Protein AF-A0A1F6HP01-F1 (afdb_monomer_lite)

Radius of gyration: 19.97 Å; chains: 1; bounding box: 34×18×65 Å

Secondary structure (DSSP, 8-state):
-HHHHHHHHHHHHHHH-HHHHHHHHHHHHHHHHHHHHHHHHHHHHHHHHH-TT----HHHHHHHHHHHHHHHHHHHHHHH--

Foldseek 3Di:
DVVVVVVVVVVVVCVVPVVNVVLVVVLVVLVVQLVVLVVVLVVLVVCVVVPVPDNDPVVVNVVSVVSNVVSVVVNVCSVVVD

pLDDT: mean 81.1, std 10.19, range [54.19, 93.69]

Sequence (82 aa):
MELNNYYLATFLEILSNQNLLAKLFLIMSISMFLIFTIVVSRQIIVMNKLVNEINFSPIFKFFAYLSIILSALLLVSVVLKS

Structure (mmCIF, N/CA/C/O backbone):
data_AF-A0A1F6HP01-F1
#
_entry.id   AF-A0A1F6HP01-F1
#
loop_
_atom_site.group_PDB
_atom_site.id
_atom_site.type_symbol
_atom_site.label_atom_id
_atom_site.label_alt_id
_atom_site.label_comp_id
_atom_site.label_asym_id
_atom_site.label_entity_id
_atom_site.label_seq_id
_atom_site.pdbx_PDB_ins_code
_atom_site.Cartn_x
_atom_site.Cartn_y
_atom_site.Cartn_z
_atom_site.occupancy
_atom_site.B_iso_or_equiv
_atom_site.auth_seq_id
_atom_site.auth_comp_id
_atom_site.auth_asym_id
_atom_site.auth_atom_id
_atom_site.pdbx_PDB_model_num
ATOM 1 N N . MET A 1 1 ? 1.564 -8.140 -41.342 1.00 59.72 1 MET A N 1
ATOM 2 C CA . MET A 1 1 ? 2.652 -8.990 -40.804 1.00 59.72 1 MET A CA 1
ATOM 3 C C . MET A 1 1 ? 3.646 -8.175 -39.976 1.00 59.72 1 MET A C 1
ATOM 5 O O . MET A 1 1 ? 4.057 -8.644 -38.928 1.00 59.72 1 MET A O 1
ATOM 9 N N . GLU A 1 2 ? 3.949 -6.932 -40.365 1.00 60.75 2 GLU A N 1
ATOM 10 C CA . GLU A 1 2 ? 4.874 -6.037 -39.642 1.00 60.75 2 GLU A CA 1
ATOM 11 C C . GLU A 1 2 ? 4.394 -5.595 -38.250 1.00 60.75 2 GLU A C 1
ATOM 13 O O . GLU A 1 2 ? 5.194 -5.523 -37.324 1.00 60.75 2 GLU A O 1
ATOM 18 N N . LEU A 1 3 ? 3.084 -5.384 -38.062 1.00 63.06 3 LEU A N 1
ATOM 19 C CA . LEU A 1 3 ? 2.524 -4.967 -36.769 1.00 63.06 3 LEU A CA 1
ATOM 20 C C . LEU A 1 3 ? 2.776 -6.002 -35.655 1.00 63.06 3 LEU A C 1
ATOM 22 O O . LEU A 1 3 ? 3.084 -5.640 -34.526 1.00 63.06 3 LEU A O 1
ATOM 26 N N . ASN A 1 4 ? 2.698 -7.296 -35.984 1.00 69.94 4 ASN A N 1
ATOM 27 C CA . ASN A 1 4 ? 2.947 -8.371 -35.022 1.00 69.94 4 ASN A CA 1
ATOM 28 C C . ASN A 1 4 ? 4.438 -8.455 -34.651 1.00 69.94 4 ASN A C 1
ATOM 30 O O . ASN A 1 4 ? 4.775 -8.686 -33.495 1.00 69.94 4 ASN A O 1
ATOM 34 N N . ASN A 1 5 ? 5.325 -8.183 -35.616 1.00 73.94 5 ASN A N 1
ATOM 35 C CA . ASN A 1 5 ? 6.769 -8.109 -35.387 1.00 73.94 5 ASN A CA 1
ATOM 36 C C . ASN A 1 5 ? 7.153 -6.907 -34.514 1.00 73.94 5 ASN A C 1
ATOM 38 O O . ASN A 1 5 ? 8.081 -7.020 -33.721 1.00 73.94 5 ASN A O 1
ATOM 42 N N . TYR A 1 6 ? 6.426 -5.790 -34.612 1.00 76.19 6 TYR A N 1
ATOM 43 C CA . TYR A 1 6 ? 6.646 -4.618 -33.764 1.00 76.19 6 TYR A CA 1
ATOM 44 C C . TYR A 1 6 ? 6.343 -4.921 -32.291 1.00 76.19 6 TYR A C 1
ATOM 46 O O . TYR A 1 6 ? 7.216 -4.750 -31.448 1.00 76.19 6 TYR A O 1
ATOM 54 N N . TYR A 1 7 ? 5.161 -5.470 -31.982 1.00 75.94 7 TYR A N 1
ATOM 55 C CA . TYR A 1 7 ? 4.817 -5.848 -30.604 1.00 75.94 7 TYR A CA 1
ATOM 56 C C . TYR A 1 7 ? 5.776 -6.894 -30.024 1.00 75.94 7 TYR A C 1
ATOM 58 O O . TYR A 1 7 ? 6.160 -6.788 -28.861 1.00 75.94 7 TYR A O 1
ATOM 66 N N . LEU A 1 8 ? 6.195 -7.875 -30.829 1.00 75.25 8 LEU A N 1
ATOM 67 C CA . LEU A 1 8 ? 7.177 -8.881 -30.416 1.00 75.25 8 LEU A CA 1
ATOM 68 C C . LEU A 1 8 ? 8.547 -8.262 -30.117 1.00 75.25 8 LEU A C 1
ATOM 70 O O . LEU A 1 8 ? 9.153 -8.604 -29.106 1.00 75.25 8 LEU A O 1
ATOM 74 N N . ALA A 1 9 ? 9.017 -7.335 -30.955 1.00 75.50 9 ALA A N 1
ATOM 75 C CA . ALA A 1 9 ? 10.283 -6.640 -30.749 1.00 75.50 9 ALA A CA 1
ATOM 76 C C . ALA A 1 9 ? 10.256 -5.776 -29.480 1.00 75.50 9 ALA A C 1
ATOM 78 O O . ALA A 1 9 ? 11.169 -5.874 -28.665 1.00 75.50 9 ALA A O 1
ATOM 79 N N . THR A 1 10 ? 9.182 -5.013 -29.253 1.00 71.19 10 THR A N 1
ATOM 80 C CA . THR A 1 10 ? 9.023 -4.211 -28.029 1.00 71.19 10 THR A CA 1
ATOM 81 C C . THR A 1 10 ? 8.931 -5.096 -26.785 1.00 71.19 10 THR A C 1
ATOM 83 O O . THR A 1 10 ? 9.515 -4.784 -25.751 1.00 71.19 10 THR A O 1
ATOM 86 N N . PHE A 1 11 ? 8.232 -6.231 -26.871 1.00 71.38 11 PHE A N 1
ATOM 87 C CA . PHE A 1 11 ? 8.129 -7.172 -25.758 1.00 71.38 11 PHE A CA 1
ATOM 88 C C . PHE A 1 11 ? 9.484 -7.811 -25.424 1.00 71.38 11 PHE A C 1
ATOM 90 O O . PHE A 1 11 ? 9.838 -7.916 -24.251 1.00 71.38 11 PHE A O 1
ATOM 97 N N . LEU A 1 12 ? 10.269 -8.184 -26.439 1.00 74.31 12 LEU A N 1
ATOM 98 C CA . LEU A 1 12 ? 11.620 -8.725 -26.271 1.00 74.31 12 LEU A CA 1
ATOM 99 C C . LEU A 1 12 ? 12.603 -7.689 -25.714 1.00 74.31 12 LEU A C 1
ATOM 101 O O . LEU A 1 12 ? 13.438 -8.038 -24.886 1.00 74.31 12 LEU A O 1
ATOM 105 N N . GLU A 1 13 ? 12.483 -6.424 -26.112 1.00 73.50 13 GLU A N 1
ATOM 106 C CA . GLU A 1 13 ? 13.308 -5.320 -25.607 1.00 73.50 13 GLU A CA 1
ATOM 107 C C . GLU A 1 13 ? 13.007 -5.009 -24.128 1.00 73.50 13 GLU A C 1
ATOM 109 O O . GLU A 1 13 ? 13.916 -4.809 -23.319 1.00 73.50 13 GLU A O 1
ATOM 114 N N . ILE A 1 14 ? 11.73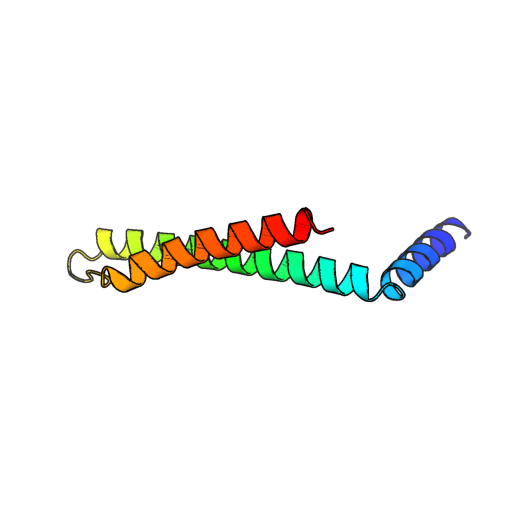2 -5.068 -23.728 1.00 67.62 14 ILE A N 1
ATOM 115 C CA . ILE A 1 14 ? 11.333 -4.978 -22.316 1.00 67.62 14 ILE A CA 1
ATOM 116 C C . ILE A 1 14 ? 11.876 -6.176 -21.522 1.00 67.62 14 ILE A C 1
ATOM 118 O O . ILE A 1 14 ? 12.345 -6.002 -20.397 1.00 67.62 14 ILE A O 1
ATOM 122 N N . LEU A 1 15 ? 11.850 -7.382 -22.102 1.00 69.25 15 LEU A N 1
ATOM 123 C CA . LEU A 1 15 ? 12.364 -8.595 -21.459 1.00 69.25 15 LEU A CA 1
ATOM 124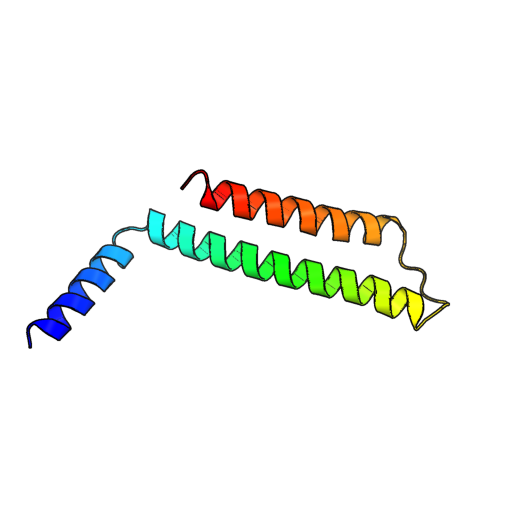 C C . LEU A 1 15 ? 13.893 -8.596 -21.335 1.00 69.25 15 LEU A C 1
ATOM 126 O O . LEU A 1 15 ? 14.432 -9.147 -20.375 1.00 69.25 15 LEU A O 1
ATOM 130 N N . SER A 1 16 ? 14.598 -7.965 -22.279 1.00 75.38 16 SER A N 1
ATOM 131 C CA . SER A 1 16 ? 16.053 -7.823 -22.211 1.00 75.38 16 SER A CA 1
ATOM 132 C C . SER A 1 16 ? 16.474 -6.797 -21.157 1.00 75.38 16 SER A C 1
ATOM 134 O O . SER A 1 16 ? 17.576 -6.893 -20.613 1.00 75.38 16 SER A O 1
ATOM 136 N N . ASN A 1 17 ? 15.606 -5.837 -20.822 1.00 80.19 17 ASN A N 1
ATOM 137 C CA . ASN A 1 17 ? 15.860 -4.857 -19.774 1.00 80.19 17 ASN A CA 1
ATOM 138 C C . ASN A 1 17 ? 15.471 -5.395 -18.387 1.00 80.19 17 ASN A C 1
ATOM 140 O O . ASN A 1 17 ? 14.454 -5.023 -17.794 1.00 80.19 17 ASN A O 1
ATOM 144 N N . GLN A 1 18 ? 16.337 -6.253 -17.842 1.00 80.62 18 GLN A N 1
ATOM 145 C CA . GLN A 1 18 ? 16.163 -6.873 -16.523 1.00 80.62 18 GLN A CA 1
ATOM 146 C C . GLN A 1 18 ? 15.933 -5.851 -15.395 1.00 80.62 18 GLN A C 1
ATOM 148 O O . GLN A 1 18 ? 15.180 -6.133 -14.465 1.00 80.62 18 GLN A O 1
ATOM 153 N N . ASN A 1 19 ? 16.516 -4.650 -15.487 1.00 82.81 19 ASN A N 1
ATOM 154 C CA . ASN A 1 19 ? 16.330 -3.590 -14.491 1.00 82.81 19 ASN A CA 1
ATOM 155 C C . ASN A 1 19 ? 14.901 -3.035 -14.494 1.00 82.81 19 ASN A C 1
ATOM 157 O O . ASN A 1 19 ? 14.307 -2.842 -13.432 1.00 82.81 19 ASN A O 1
ATOM 161 N N . LEU A 1 20 ? 14.335 -2.792 -15.679 1.00 83.06 20 LEU A N 1
ATOM 162 C CA . LEU A 1 20 ? 12.962 -2.305 -15.823 1.00 83.06 20 LEU A CA 1
ATOM 163 C C . LEU A 1 20 ? 11.967 -3.371 -15.348 1.00 83.06 20 LEU A C 1
ATOM 165 O O . LEU A 1 20 ? 11.026 -3.066 -14.614 1.00 83.06 20 LEU A O 1
ATOM 169 N N . LEU A 1 21 ? 12.232 -4.634 -15.679 1.00 85.44 21 LEU A N 1
ATOM 170 C CA . LEU A 1 21 ? 11.405 -5.771 -15.285 1.00 85.44 21 LEU A CA 1
ATOM 171 C C . LEU A 1 21 ? 11.436 -6.010 -13.764 1.00 85.44 21 LEU A C 1
ATOM 173 O O . LEU A 1 21 ? 10.382 -6.135 -13.138 1.00 85.44 21 LEU A O 1
ATOM 177 N N . ALA A 1 22 ? 12.620 -5.966 -13.143 1.00 86.19 22 ALA A N 1
ATOM 178 C CA . ALA A 1 22 ? 12.775 -6.047 -11.689 1.00 86.19 22 ALA A CA 1
ATOM 179 C C . ALA A 1 22 ? 12.050 -4.901 -10.969 1.00 86.19 22 ALA A C 1
ATOM 181 O O . ALA A 1 22 ? 11.411 -5.109 -9.939 1.00 86.19 22 ALA A O 1
ATOM 182 N N . LYS A 1 23 ? 12.094 -3.691 -11.532 1.00 85.88 23 LYS A N 1
ATOM 183 C CA . LYS A 1 23 ? 11.412 -2.516 -10.984 1.00 85.88 23 LYS A CA 1
ATOM 184 C C . LYS A 1 23 ? 9.894 -2.630 -11.066 1.00 85.88 23 LYS A C 1
ATOM 186 O O . LYS A 1 23 ? 9.221 -2.354 -10.077 1.00 85.88 23 LYS A O 1
ATOM 191 N N . LEU A 1 24 ? 9.351 -3.074 -12.201 1.00 87.88 24 LEU A N 1
ATOM 192 C CA . LEU A 1 24 ? 7.916 -3.338 -12.342 1.00 87.88 24 LEU A CA 1
ATOM 193 C C . LEU A 1 24 ? 7.446 -4.396 -11.340 1.00 87.88 24 LEU A C 1
ATOM 195 O O . LEU A 1 24 ? 6.441 -4.196 -10.655 1.00 87.88 24 LEU A O 1
ATOM 199 N N . PHE A 1 25 ? 8.208 -5.480 -11.196 1.00 89.56 25 PHE A N 1
ATOM 200 C CA . PHE A 1 25 ? 7.920 -6.521 -10.215 1.00 89.56 25 PHE A CA 1
ATOM 201 C C . PHE A 1 25 ? 7.943 -5.984 -8.777 1.00 89.56 25 PHE A C 1
ATOM 203 O O . PHE A 1 25 ? 7.064 -6.298 -7.970 1.00 89.56 25 PHE A O 1
ATOM 210 N N . LEU A 1 26 ? 8.914 -5.127 -8.459 1.00 89.81 26 LEU A N 1
ATOM 211 C CA . LEU A 1 26 ? 9.053 -4.506 -7.146 1.00 89.81 26 LEU A CA 1
ATOM 212 C C . LEU A 1 26 ? 7.894 -3.541 -6.843 1.00 89.81 26 LEU A C 1
ATOM 214 O O . LEU A 1 26 ? 7.333 -3.594 -5.751 1.00 89.81 26 LEU A O 1
ATOM 218 N N . ILE A 1 27 ? 7.465 -2.730 -7.816 1.00 92.19 27 ILE A N 1
ATOM 219 C CA . ILE A 1 27 ? 6.283 -1.859 -7.686 1.00 92.19 27 ILE A CA 1
ATOM 220 C C . ILE A 1 27 ? 5.019 -2.691 -7.448 1.00 92.19 27 ILE A C 1
ATOM 222 O O . ILE A 1 27 ? 4.254 -2.380 -6.531 1.00 92.19 27 ILE A O 1
ATOM 226 N N . MET A 1 28 ? 4.803 -3.762 -8.224 1.00 91.94 28 MET A N 1
ATOM 227 C CA . MET A 1 28 ? 3.656 -4.656 -8.018 1.00 91.94 28 MET A CA 1
ATOM 228 C C . MET A 1 28 ? 3.682 -5.292 -6.626 1.00 91.94 28 MET A C 1
ATOM 230 O O . MET A 1 28 ? 2.666 -5.288 -5.932 1.00 91.94 28 MET A O 1
ATOM 234 N N . SER A 1 29 ? 4.845 -5.777 -6.191 1.00 91.19 29 SER A N 1
ATOM 235 C CA . SER A 1 29 ? 5.016 -6.424 -4.886 1.00 91.19 29 SER A CA 1
ATOM 236 C C . SER A 1 29 ? 4.729 -5.462 -3.730 1.00 91.19 29 SER A C 1
ATOM 238 O O . SER A 1 29 ? 3.966 -5.797 -2.824 1.00 91.19 29 SER A O 1
ATOM 240 N N . ILE A 1 30 ? 5.275 -4.240 -3.775 1.00 91.56 30 ILE A N 1
ATOM 241 C CA . ILE A 1 30 ? 5.039 -3.224 -2.736 1.00 91.56 30 ILE A CA 1
ATOM 242 C C . ILE A 1 30 ? 3.571 -2.789 -2.729 1.00 91.56 30 ILE A C 1
ATOM 244 O O . ILE A 1 30 ? 2.984 -2.651 -1.659 1.00 91.56 30 ILE A O 1
ATOM 248 N N . SER A 1 31 ? 2.954 -2.625 -3.902 1.00 92.75 31 SER A N 1
ATOM 249 C CA . SER A 1 31 ? 1.532 -2.270 -4.009 1.00 92.75 31 SER A CA 1
ATOM 250 C C . SER A 1 31 ? 0.638 -3.337 -3.377 1.00 92.75 31 SER A C 1
ATOM 252 O O . SER A 1 31 ? -0.263 -3.022 -2.600 1.00 92.75 31 SER A O 1
ATOM 254 N N . MET A 1 32 ? 0.911 -4.613 -3.662 1.00 93.69 32 MET A N 1
ATOM 255 C CA . MET A 1 32 ? 0.167 -5.735 -3.091 1.00 93.69 32 MET A CA 1
ATOM 256 C C . MET A 1 32 ? 0.355 -5.817 -1.571 1.00 93.69 32 MET A C 1
ATOM 258 O O . MET A 1 32 ? -0.615 -6.012 -0.837 1.00 93.69 32 MET A O 1
ATOM 262 N N . PHE A 1 33 ? 1.579 -5.592 -1.088 1.00 91.88 33 PHE A N 1
ATOM 263 C CA . PHE A 1 33 ? 1.877 -5.532 0.341 1.00 91.88 33 PHE A CA 1
ATOM 264 C C . PHE A 1 33 ? 1.166 -4.367 1.049 1.00 91.88 33 PHE A C 1
ATOM 266 O O . PHE A 1 33 ? 0.647 -4.542 2.153 1.00 91.88 33 PHE A O 1
ATOM 273 N N . LEU A 1 34 ? 1.089 -3.195 0.414 1.00 91.00 34 LEU A N 1
ATOM 274 C CA . LEU A 1 34 ? 0.381 -2.024 0.936 1.00 91.00 34 LEU A CA 1
ATOM 275 C C . LEU A 1 34 ? -1.128 -2.288 1.057 1.00 91.00 34 LEU A C 1
ATOM 277 O O . LEU A 1 34 ? -1.727 -2.022 2.097 1.00 91.00 34 LEU A O 1
ATOM 281 N N . ILE A 1 35 ? -1.742 -2.893 0.036 1.00 92.44 35 ILE A N 1
ATOM 282 C CA . ILE A 1 35 ? -3.152 -3.312 0.093 1.00 92.44 35 ILE A CA 1
ATOM 283 C C . ILE A 1 35 ? -3.365 -4.318 1.230 1.00 92.44 35 ILE A C 1
ATOM 285 O O . ILE A 1 35 ? -4.289 -4.160 2.029 1.00 92.4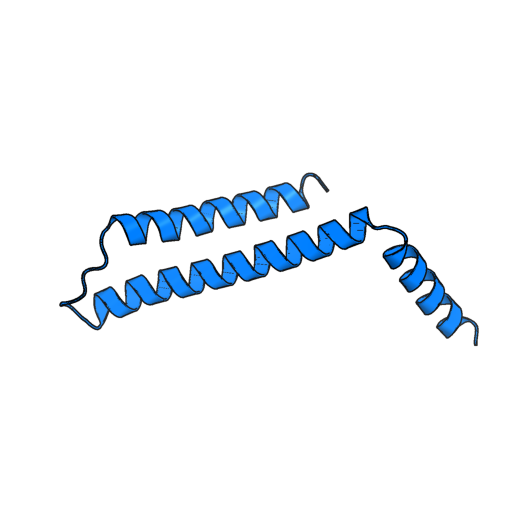4 35 ILE A O 1
ATOM 289 N N . PHE A 1 36 ? -2.492 -5.322 1.340 1.00 90.81 36 PHE A N 1
ATOM 290 C CA . PHE A 1 36 ? -2.556 -6.322 2.404 1.00 90.81 36 PHE A CA 1
ATOM 291 C C . PHE A 1 36 ? -2.502 -5.680 3.799 1.00 90.81 36 PHE A C 1
ATOM 293 O O . PHE A 1 36 ? -3.355 -5.953 4.643 1.00 90.81 36 PHE A O 1
ATOM 300 N N . THR A 1 37 ? -1.556 -4.771 4.036 1.00 89.38 37 THR A N 1
ATOM 301 C CA . THR A 1 37 ? -1.408 -4.089 5.334 1.00 89.38 37 THR A CA 1
ATOM 302 C C . THR A 1 37 ? -2.578 -3.166 5.664 1.00 89.38 37 THR A C 1
ATOM 304 O O . THR A 1 37 ? -2.996 -3.107 6.824 1.00 89.38 37 THR A O 1
ATOM 307 N N . ILE A 1 38 ? -3.178 -2.507 4.669 1.00 90.25 38 ILE A N 1
ATOM 308 C CA . ILE A 1 38 ? -4.419 -1.738 4.851 1.00 90.25 38 ILE A CA 1
ATOM 309 C C . ILE A 1 38 ? -5.572 -2.655 5.274 1.00 90.25 38 ILE A C 1
ATOM 311 O O . ILE A 1 38 ? -6.294 -2.338 6.224 1.00 90.25 38 ILE A O 1
ATOM 315 N N . VAL A 1 39 ? -5.741 -3.801 4.605 1.00 91.12 39 VAL A N 1
ATOM 316 C CA . VAL A 1 39 ? -6.792 -4.776 4.937 1.00 91.12 39 VAL 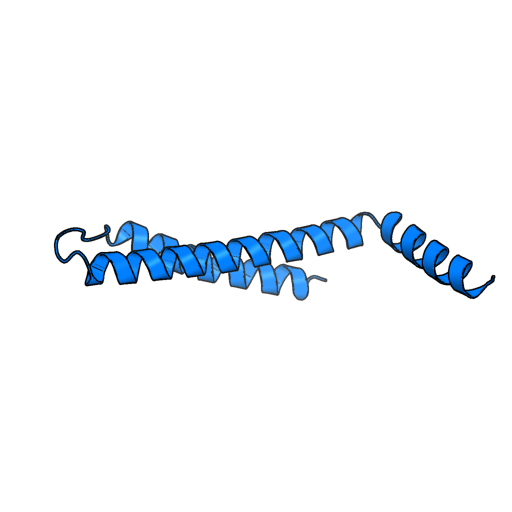A CA 1
ATOM 317 C C . VAL A 1 39 ? -6.614 -5.300 6.361 1.00 91.12 39 VAL A C 1
ATOM 319 O O . VAL A 1 39 ? -7.572 -5.272 7.133 1.00 91.12 39 VAL A O 1
ATOM 322 N N . VAL A 1 40 ? -5.395 -5.695 6.740 1.00 87.56 40 VAL A N 1
ATOM 323 C CA . VAL A 1 40 ? -5.078 -6.166 8.099 1.00 87.56 40 VAL A CA 1
ATOM 324 C C . VAL A 1 40 ? -5.364 -5.080 9.136 1.00 87.56 40 VAL A C 1
ATOM 326 O O . VAL A 1 40 ? -6.032 -5.340 10.136 1.00 87.56 40 VAL A O 1
ATOM 329 N N . SER A 1 41 ? -4.944 -3.839 8.884 1.00 87.19 41 SER A N 1
ATOM 330 C CA . SER A 1 41 ? -5.209 -2.713 9.790 1.00 87.19 41 SER A CA 1
ATOM 331 C C . SER A 1 41 ? -6.708 -2.491 9.992 1.00 87.19 41 SER A C 1
ATOM 333 O O . SER A 1 41 ? -7.176 -2.301 11.117 1.00 87.19 41 SER A O 1
ATOM 335 N N . ARG A 1 42 ? -7.492 -2.573 8.911 1.00 87.00 42 ARG A N 1
ATOM 336 C CA . ARG A 1 42 ? -8.951 -2.447 8.974 1.00 87.00 42 ARG A CA 1
ATOM 337 C C . ARG A 1 42 ? -9.586 -3.610 9.733 1.00 87.00 42 ARG A C 1
ATOM 339 O O . ARG A 1 42 ? -10.492 -3.371 10.528 1.00 87.00 42 ARG A O 1
ATOM 346 N N . GLN A 1 43 ? -9.106 -4.837 9.537 1.00 86.50 43 GLN A N 1
ATOM 347 C CA . GLN A 1 43 ? -9.575 -6.011 10.276 1.00 86.50 43 GLN A CA 1
ATOM 348 C C . GLN A 1 43 ? -9.308 -5.879 11.776 1.00 86.50 43 GLN A C 1
ATOM 350 O O . GLN A 1 43 ? -10.223 -6.114 12.557 1.00 86.50 43 GLN A O 1
ATOM 355 N N . ILE A 1 44 ? -8.124 -5.408 12.184 1.00 83.06 44 ILE A N 1
ATOM 356 C CA . ILE A 1 44 ? -7.805 -5.155 13.598 1.00 83.06 44 ILE A CA 1
ATOM 357 C C . ILE A 1 44 ? -8.818 -4.181 14.214 1.00 83.06 44 ILE A C 1
ATOM 359 O O . ILE A 1 44 ? -9.336 -4.435 15.298 1.00 83.06 44 ILE A O 1
ATOM 363 N N . ILE A 1 45 ? -9.149 -3.083 13.524 1.00 81.44 45 ILE A N 1
ATOM 364 C CA . ILE A 1 45 ? -10.127 -2.096 14.014 1.00 81.44 45 ILE A CA 1
ATOM 365 C C . ILE A 1 45 ? -11.531 -2.702 14.099 1.00 81.44 45 ILE A C 1
ATOM 367 O O . ILE A 1 45 ? -12.234 -2.487 15.084 1.00 81.44 45 ILE A O 1
ATOM 371 N N . VAL A 1 46 ? -11.954 -3.431 13.064 1.00 82.50 46 VAL A N 1
ATOM 372 C CA . VAL A 1 46 ? -13.289 -4.040 12.997 1.00 82.50 46 VAL A CA 1
ATOM 373 C C . VAL A 1 46 ? -13.447 -5.111 14.074 1.00 82.50 46 VAL A C 1
ATOM 375 O O . VAL A 1 46 ? -14.437 -5.087 14.797 1.00 82.50 46 VAL A O 1
ATOM 378 N N . MET A 1 47 ? -12.463 -5.992 14.252 1.00 79.69 47 MET A N 1
ATOM 379 C CA . MET A 1 47 ? -12.488 -7.018 15.296 1.00 79.69 47 MET A CA 1
ATOM 380 C C . MET A 1 47 ? -12.463 -6.403 16.697 1.00 79.69 47 MET A C 1
ATOM 382 O O . MET A 1 47 ? -13.234 -6.831 17.547 1.00 79.69 47 MET A O 1
ATOM 386 N N . ASN A 1 48 ? -11.680 -5.340 16.912 1.00 76.31 48 ASN A N 1
ATOM 387 C CA . ASN A 1 48 ? -11.659 -4.607 18.182 1.00 76.31 48 ASN A CA 1
ATOM 388 C C . ASN A 1 48 ? -12.982 -3.876 18.485 1.00 76.31 48 ASN A C 1
ATOM 390 O O . ASN A 1 48 ? -13.192 -3.468 19.621 1.00 76.31 48 ASN A O 1
ATOM 394 N N . LYS A 1 49 ? -13.840 -3.639 17.481 1.00 72.62 49 LYS A N 1
ATOM 395 C CA . LYS A 1 49 ? -15.180 -3.048 17.656 1.00 72.62 49 LYS A CA 1
ATOM 396 C C . LYS A 1 49 ? -16.275 -4.103 17.812 1.00 72.62 49 LYS A C 1
ATOM 398 O O . LYS A 1 49 ? -17.206 -3.890 18.575 1.00 72.62 49 LYS A O 1
ATOM 403 N N . LEU A 1 50 ? -16.197 -5.194 17.049 1.00 75.31 50 LEU A N 1
ATOM 404 C CA . LEU A 1 50 ? -17.204 -6.260 17.050 1.00 75.31 50 LEU A CA 1
ATOM 405 C C . LEU A 1 50 ? -17.087 -7.152 18.280 1.00 75.31 50 LEU A C 1
ATOM 407 O O . LEU A 1 50 ? -18.094 -7.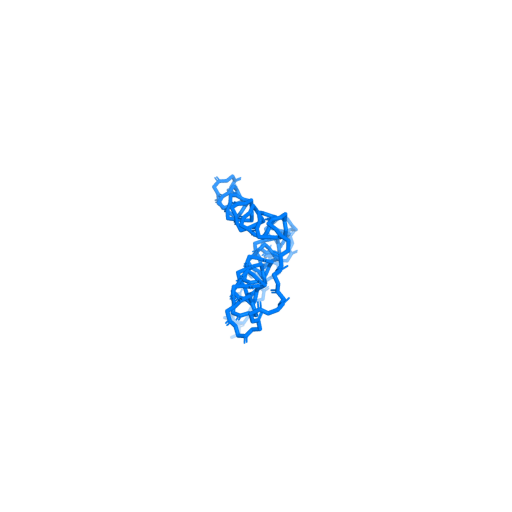563 18.845 1.00 75.31 50 LEU A O 1
ATOM 411 N N . VAL A 1 51 ? -15.857 -7.443 18.692 1.00 65.19 51 VAL A N 1
ATOM 412 C CA . VAL A 1 51 ? -15.576 -8.278 19.848 1.00 65.19 51 VAL A CA 1
ATOM 413 C C . VAL A 1 51 ? -14.985 -7.360 20.904 1.00 65.19 51 VAL A C 1
ATOM 415 O O . VAL A 1 51 ? -13.772 -7.213 20.995 1.00 65.19 51 VAL A O 1
ATOM 418 N N . ASN A 1 52 ? -15.849 -6.721 21.699 1.00 59.50 52 ASN A N 1
ATOM 419 C CA . ASN A 1 52 ? -15.459 -5.879 22.844 1.00 59.50 52 ASN A CA 1
ATOM 420 C C . ASN A 1 52 ? -14.542 -6.604 23.862 1.00 59.50 52 ASN A C 1
ATOM 422 O O . ASN A 1 52 ? -14.030 -5.971 24.780 1.00 59.50 52 ASN A O 1
ATOM 426 N N . GLU A 1 53 ? -14.318 -7.912 23.695 1.00 57.50 53 GLU A N 1
ATOM 427 C CA . GLU A 1 53 ? -13.409 -8.747 24.487 1.00 57.50 53 GLU A CA 1
ATOM 428 C C . GLU A 1 53 ? -12.029 -8.973 23.835 1.00 57.50 53 GLU A C 1
ATOM 430 O O . GLU A 1 53 ? -11.063 -9.263 24.538 1.00 57.50 53 GLU A O 1
ATOM 435 N N . ILE A 1 54 ? -11.880 -8.794 22.513 1.00 60.53 54 ILE A N 1
ATOM 436 C CA . ILE A 1 54 ? -10.588 -8.924 21.816 1.00 60.53 54 ILE A CA 1
ATOM 437 C C . ILE A 1 54 ? -9.998 -7.527 21.638 1.00 60.53 54 ILE A C 1
ATOM 439 O O . ILE A 1 54 ? -10.063 -6.904 20.575 1.00 60.53 54 ILE A O 1
ATOM 443 N N . ASN A 1 55 ? -9.388 -7.022 22.709 1.00 62.59 55 ASN A N 1
ATOM 444 C CA . ASN A 1 55 ? -8.521 -5.857 22.609 1.00 62.59 55 ASN A CA 1
ATOM 445 C C . ASN A 1 55 ? -7.196 -6.300 21.981 1.00 62.59 55 ASN A C 1
ATOM 447 O O . ASN A 1 55 ? -6.314 -6.833 22.657 1.00 62.59 55 ASN A O 1
ATOM 451 N N . PHE A 1 56 ? -7.040 -6.080 20.673 1.00 65.25 56 PHE A N 1
ATOM 452 C CA . PHE A 1 56 ? -5.727 -6.223 20.047 1.00 65.25 56 PHE A CA 1
ATOM 453 C C . PHE A 1 56 ? -4.737 -5.308 20.767 1.00 65.25 56 PHE A C 1
ATOM 455 O O . PHE A 1 56 ? -5.015 -4.114 20.946 1.00 65.25 56 PHE A O 1
ATOM 462 N N . SER A 1 57 ? -3.584 -5.866 21.157 1.00 77.62 57 SER A N 1
ATOM 463 C CA . SER A 1 57 ? -2.545 -5.107 21.856 1.00 77.62 57 SER A CA 1
ATOM 464 C C . SER A 1 57 ? -2.220 -3.820 21.080 1.00 77.62 57 SER A C 1
ATOM 466 O O . SER A 1 57 ? -2.105 -3.868 19.847 1.00 77.62 57 SER A O 1
ATOM 468 N N . PRO A 1 58 ? -2.048 -2.671 21.763 1.00 76.06 58 PRO A N 1
ATOM 469 C CA . PRO A 1 58 ? -1.675 -1.400 21.135 1.00 76.06 58 PRO A CA 1
ATOM 470 C C . PRO A 1 58 ? -0.456 -1.522 20.216 1.00 76.06 58 PRO A C 1
ATOM 472 O O . PRO A 1 58 ? -0.361 -0.827 19.208 1.00 76.06 58 PRO A O 1
ATOM 475 N N . ILE A 1 59 ? 0.432 -2.465 20.534 1.00 80.88 59 ILE A N 1
ATOM 476 C CA . ILE A 1 59 ? 1.626 -2.798 19.762 1.00 80.88 59 ILE A CA 1
ATOM 477 C C . ILE A 1 59 ? 1.258 -3.260 18.343 1.00 80.88 59 ILE A C 1
ATOM 479 O O . ILE A 1 59 ? 1.837 -2.774 17.377 1.00 80.88 59 ILE A O 1
ATOM 483 N N . PHE A 1 60 ? 0.250 -4.124 18.181 1.00 79.88 60 PHE A N 1
ATOM 484 C CA . PHE A 1 60 ? -0.186 -4.580 16.854 1.00 79.88 60 PHE A CA 1
ATOM 485 C C . PHE A 1 60 ? -0.805 -3.452 16.029 1.00 79.88 60 PHE A C 1
ATOM 487 O O . PHE A 1 60 ? -0.555 -3.365 14.830 1.00 79.88 60 PHE A O 1
ATOM 494 N N . LYS A 1 61 ? -1.563 -2.552 16.669 1.00 79.19 61 LYS A N 1
ATOM 495 C CA . LYS A 1 61 ? -2.115 -1.359 16.006 1.00 79.19 61 LYS A CA 1
ATOM 496 C C . LYS A 1 61 ? -0.989 -0.445 15.524 1.00 79.19 61 LYS A C 1
ATOM 498 O O . LYS A 1 61 ? -1.008 -0.005 14.379 1.00 79.19 61 LYS A O 1
ATOM 503 N N . PHE A 1 62 ? 0.009 -0.209 16.375 1.00 84.44 62 PHE A N 1
ATOM 504 C CA . PHE A 1 62 ? 1.183 0.590 16.039 1.00 84.44 62 PHE A CA 1
ATOM 505 C C . PHE A 1 62 ? 1.959 0.001 14.857 1.00 84.44 62 PHE A C 1
ATOM 507 O O . PHE A 1 62 ? 2.212 0.713 13.887 1.00 84.44 62 PHE A O 1
ATOM 514 N N . PHE A 1 63 ? 2.270 -1.299 14.891 1.00 85.56 63 PHE A N 1
ATOM 515 C CA . PHE A 1 63 ? 2.964 -1.963 13.787 1.00 85.56 63 PHE A CA 1
ATOM 516 C C . PHE A 1 63 ? 2.169 -1.902 12.484 1.00 85.56 63 PHE A C 1
ATOM 518 O O . PHE A 1 63 ? 2.754 -1.615 11.447 1.00 85.56 63 PHE A O 1
ATOM 525 N N . ALA A 1 64 ? 0.851 -2.096 12.528 1.00 83.62 64 ALA A N 1
ATOM 526 C CA . ALA A 1 64 ? 0.014 -2.056 11.335 1.00 83.62 64 ALA A CA 1
ATOM 527 C C . ALA A 1 64 ? 0.049 -0.674 10.646 1.00 83.62 64 ALA A C 1
ATOM 529 O O . ALA A 1 64 ? 0.293 -0.588 9.441 1.00 83.62 64 ALA A O 1
ATOM 530 N N . TYR A 1 65 ? -0.081 0.416 11.413 1.00 87.19 65 TYR A N 1
ATOM 531 C CA . TYR A 1 65 ? 0.056 1.776 10.874 1.00 87.19 65 TYR A CA 1
ATOM 532 C C . TYR A 1 65 ? 1.476 2.083 10.398 1.00 87.19 65 TYR A C 1
ATOM 534 O O . TYR A 1 65 ? 1.654 2.675 9.332 1.00 87.19 65 TYR A O 1
ATOM 542 N N . LEU A 1 66 ? 2.491 1.654 11.150 1.00 91.94 66 LEU A N 1
ATOM 543 C CA . LEU A 1 66 ? 3.887 1.832 10.767 1.00 91.94 66 LEU A CA 1
ATOM 544 C C . LEU A 1 66 ? 4.188 1.127 9.437 1.00 91.94 66 LEU A C 1
ATOM 546 O O . LEU A 1 66 ? 4.837 1.707 8.570 1.00 91.94 66 LEU A O 1
ATOM 550 N N . SER A 1 67 ? 3.670 -0.087 9.236 1.00 89.31 67 SER A N 1
ATOM 551 C CA . SER A 1 67 ? 3.824 -0.825 7.981 1.00 89.31 67 SER A CA 1
ATOM 552 C C . SER A 1 67 ? 3.142 -0.129 6.800 1.00 89.31 67 SER A C 1
ATOM 554 O O . SER A 1 67 ? 3.705 -0.132 5.705 1.00 89.31 67 SER A O 1
ATOM 556 N N . ILE A 1 68 ? 1.989 0.519 6.999 1.00 90.06 68 ILE A N 1
ATOM 557 C CA . ILE A 1 68 ? 1.344 1.339 5.956 1.00 90.06 68 ILE A CA 1
ATOM 558 C C . ILE A 1 68 ? 2.235 2.530 5.576 1.00 90.06 68 ILE A C 1
ATOM 560 O O . ILE A 1 68 ? 2.481 2.767 4.396 1.00 90.06 68 ILE A O 1
ATOM 564 N N . ILE A 1 69 ? 2.758 3.262 6.564 1.00 92.12 69 ILE A N 1
ATOM 565 C CA . ILE A 1 69 ? 3.609 4.438 6.317 1.00 92.12 69 ILE A CA 1
ATOM 566 C C . ILE A 1 69 ? 4.897 4.031 5.593 1.00 92.12 69 ILE A C 1
ATOM 568 O O . ILE A 1 69 ? 5.272 4.649 4.596 1.00 92.12 69 ILE A O 1
ATOM 572 N N . LEU A 1 70 ? 5.559 2.969 6.061 1.00 91.69 70 LEU A N 1
ATOM 573 C CA . LEU A 1 70 ? 6.801 2.476 5.467 1.00 91.69 70 LEU A CA 1
ATOM 574 C C . LEU A 1 70 ? 6.591 1.954 4.045 1.00 91.69 70 LEU A C 1
ATOM 576 O O . LEU A 1 70 ? 7.402 2.252 3.173 1.00 91.69 70 LEU A O 1
ATOM 580 N N . SER A 1 71 ? 5.510 1.212 3.789 1.00 88.50 71 SER A N 1
ATOM 581 C CA . SER A 1 71 ? 5.205 0.712 2.443 1.00 88.50 71 SER A CA 1
ATOM 582 C C . SER A 1 71 ? 4.861 1.843 1.470 1.00 88.50 71 SER A C 1
ATOM 584 O O . SER A 1 71 ? 5.333 1.821 0.335 1.00 88.50 71 SER A O 1
ATOM 586 N N . ALA A 1 72 ? 4.139 2.876 1.917 1.00 89.62 72 ALA A N 1
ATOM 587 C CA . ALA A 1 72 ? 3.872 4.066 1.110 1.00 89.62 72 ALA A CA 1
ATOM 588 C C . ALA A 1 72 ? 5.162 4.836 0.782 1.00 89.62 72 ALA A C 1
ATOM 590 O O . ALA A 1 72 ? 5.395 5.184 -0.376 1.00 89.62 72 ALA A O 1
ATOM 591 N N . LEU A 1 73 ? 6.036 5.045 1.774 1.00 92.88 73 LEU A N 1
ATOM 592 C CA . LEU A 1 73 ? 7.344 5.681 1.578 1.00 92.88 73 LEU A CA 1
ATOM 593 C C . LEU A 1 73 ? 8.234 4.889 0.617 1.00 92.88 73 LEU A C 1
ATOM 595 O O . LEU A 1 73 ? 8.885 5.481 -0.244 1.00 92.88 73 LEU A O 1
ATOM 599 N N . LEU A 1 74 ? 8.252 3.561 0.740 1.00 90.44 74 LEU A N 1
ATOM 600 C CA . LEU A 1 74 ? 8.974 2.671 -0.167 1.00 90.44 74 LEU A CA 1
ATOM 601 C C . LEU A 1 74 ? 8.460 2.805 -1.599 1.00 90.44 74 LEU A C 1
ATOM 603 O O . LEU A 1 74 ? 9.260 2.957 -2.517 1.00 90.44 74 LEU A O 1
ATOM 607 N N . LEU A 1 75 ? 7.140 2.812 -1.789 1.00 90.12 75 LEU A N 1
ATOM 608 C CA . LEU A 1 75 ? 6.529 2.937 -3.109 1.00 90.12 75 LEU A CA 1
ATOM 609 C C . LEU A 1 75 ? 6.867 4.284 -3.759 1.00 90.12 75 LEU A C 1
ATOM 611 O O . LEU A 1 75 ? 7.323 4.320 -4.899 1.00 90.12 75 LEU A O 1
ATOM 615 N N . VAL A 1 76 ? 6.741 5.382 -3.008 1.00 90.31 76 VAL A N 1
ATOM 616 C CA . VAL A 1 76 ? 7.144 6.723 -3.459 1.00 90.31 76 VAL A CA 1
ATOM 617 C C . VAL A 1 76 ? 8.635 6.763 -3.798 1.00 90.31 76 VAL A C 1
ATOM 619 O O . VAL A 1 76 ? 9.012 7.277 -4.846 1.00 90.31 76 VAL A O 1
ATOM 622 N N . SER A 1 77 ? 9.491 6.173 -2.963 1.00 89.44 77 SER A N 1
ATOM 623 C CA . SER A 1 77 ? 10.941 6.151 -3.197 1.00 89.44 77 SER A CA 1
ATOM 624 C C . SER A 1 77 ? 11.315 5.387 -4.466 1.00 89.44 77 SER A C 1
ATOM 626 O O . SER A 1 77 ? 12.176 5.830 -5.219 1.00 89.44 77 SER A O 1
ATOM 628 N N . VAL A 1 78 ? 10.657 4.258 -4.731 1.00 88.25 78 VAL A N 1
ATOM 629 C CA . VAL A 1 78 ? 10.889 3.443 -5.933 1.00 88.25 78 VAL A CA 1
ATOM 630 C C . VAL A 1 78 ? 10.423 4.165 -7.197 1.00 88.25 78 VAL A C 1
ATOM 632 O O . VAL A 1 78 ? 11.067 4.052 -8.240 1.00 88.25 78 VAL A O 1
ATOM 635 N N . VAL A 1 79 ? 9.331 4.926 -7.104 1.00 85.56 79 VAL A N 1
ATOM 636 C CA . VAL A 1 79 ? 8.792 5.717 -8.218 1.00 85.56 79 VAL A CA 1
ATOM 637 C C . VAL A 1 79 ? 9.602 6.992 -8.466 1.00 85.56 79 VAL A C 1
ATOM 639 O O . VAL A 1 79 ? 9.726 7.391 -9.613 1.00 85.56 79 VAL A O 1
ATOM 642 N N . LEU A 1 80 ? 10.162 7.637 -7.438 1.00 85.12 80 LEU A N 1
ATOM 643 C CA . LEU A 1 80 ? 10.926 8.887 -7.592 1.00 85.12 80 LEU A CA 1
ATOM 644 C C . LEU A 1 80 ? 12.404 8.671 -7.919 1.00 85.12 80 LEU A C 1
ATOM 646 O O . LEU A 1 80 ? 12.995 9.471 -8.633 1.00 85.12 80 LEU A O 1
ATOM 650 N N . LYS A 1 81 ? 13.018 7.602 -7.403 1.00 71.81 81 LYS A N 1
ATOM 651 C CA . LYS A 1 81 ? 14.409 7.227 -7.720 1.00 71.81 81 LYS A CA 1
ATOM 652 C C . LYS A 1 81 ? 14.522 6.495 -9.072 1.00 71.81 81 LYS A C 1
ATOM 654 O O . LYS A 1 81 ? 15.563 5.919 -9.381 1.00 71.81 81 LYS A O 1
ATOM 659 N N . SER A 1 82 ? 13.411 6.474 -9.808 1.00 54.19 82 SER A N 1
ATOM 660 C CA . SER A 1 82 ? 13.171 5.856 -11.108 1.00 54.19 82 SER A CA 1
ATOM 661 C C . SER A 1 82 ? 13.813 6.620 -12.242 1.00 54.19 82 SER A C 1
ATOM 663 O O . SER A 1 82 ? 14.264 5.897 -13.154 1.00 54.19 82 S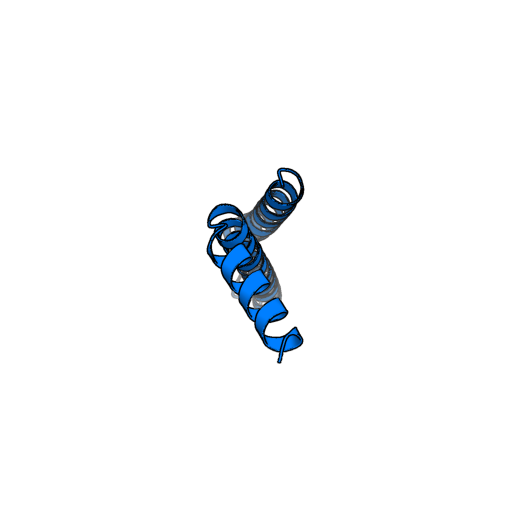ER A O 1
#